Protein AF-A0A1V1P1Y7-F1 (afdb_monomer_lite)

Radius of gyration: 13.75 Å; chains: 1; bounding box: 36×24×37 Å

InterPro domains:
  IPR005492 Leucine-rich glioma-inactivated , EPTP repeat [PF03736] (9-56)
  IPR009039 EAR [PS50912] (9-57)

pLDDT: mean 85.74, std 15.62, range [40.97, 98.44]

Sequence (78 aa):
MIYKWNGNQFIEFQKLQTNNATDWEYYNIDGEIYLIIANFRDNTSYSINSNIYKWDGNSLIFIRIFKQMLDMVVKSLL

Secondary structure (DSSP, 8-state):
-EEEE-SSSEEEEEPPP-SSEEEEEEEEETTEEEEEEEE---SS-S--EEEEEEE-SSSEEEEEEEE-THHHHTTTT-

Organism: NCBI:txid890399

Foldseek 3Di:
DDWDDPPPDTDDQDDDDAACWPDWDWDADPNKIKIKTFHQDHPPDRFDWIWMFTDPPRDTHTDDTDGGPVVVVVPPPD

Structure (mmCIF, N/CA/C/O backbone):
data_AF-A0A1V1P1Y7-F1
#
_entry.id   AF-A0A1V1P1Y7-F1
#
loop_
_atom_site.group_PDB
_atom_site.id
_atom_site.type_symbol
_atom_site.label_atom_id
_atom_site.label_alt_id
_atom_site.label_comp_id
_atom_site.label_asym_id
_atom_site.label_entity_id
_atom_site.label_seq_id
_atom_site.pdbx_PDB_ins_code
_atom_site.Cartn_x
_atom_site.Cartn_y
_atom_site.Cartn_z
_atom_site.occupancy
_atom_site.B_iso_or_equiv
_atom_site.auth_seq_id
_atom_site.auth_comp_id
_atom_site.auth_asym_id
_atom_site.auth_atom_id
_atom_site.pdbx_PDB_model_num
ATOM 1 N N . MET A 1 1 ? 5.575 4.627 3.469 1.00 94.38 1 MET A N 1
ATOM 2 C CA . MET A 1 1 ? 5.009 4.407 4.820 1.00 94.38 1 MET A CA 1
ATOM 3 C C . MET A 1 1 ? 3.500 4.474 4.696 1.00 94.38 1 MET A C 1
ATOM 5 O O . MET A 1 1 ? 3.033 5.387 4.031 1.00 94.38 1 MET A O 1
ATOM 9 N N . ILE A 1 2 ? 2.765 3.544 5.304 1.00 95.81 2 ILE A N 1
ATOM 10 C CA . ILE A 1 2 ? 1.307 3.617 5.434 1.00 95.81 2 ILE A CA 1
ATOM 11 C C . ILE A 1 2 ? 0.967 4.183 6.807 1.00 95.81 2 ILE A C 1
ATOM 13 O O . ILE A 1 2 ? 1.511 3.735 7.820 1.00 95.81 2 ILE A O 1
ATOM 17 N N . TYR A 1 3 ? 0.037 5.130 6.825 1.00 96.88 3 TYR A N 1
ATOM 18 C CA . TYR A 1 3 ? -0.536 5.692 8.038 1.00 96.88 3 TYR A CA 1
ATOM 19 C C . TYR A 1 3 ? -2.005 5.293 8.154 1.00 96.88 3 TYR A C 1
ATOM 21 O O . TYR A 1 3 ? -2.696 5.158 7.145 1.00 96.88 3 TYR A O 1
ATOM 29 N N . LYS A 1 4 ? -2.491 5.130 9.386 1.00 96.38 4 LYS A N 1
ATOM 30 C CA . LYS A 1 4 ? -3.900 4.850 9.679 1.00 96.38 4 LYS A CA 1
ATOM 31 C C . LYS A 1 4 ? -4.483 5.982 10.516 1.00 96.38 4 LYS A C 1
ATOM 33 O O . LYS A 1 4 ? -3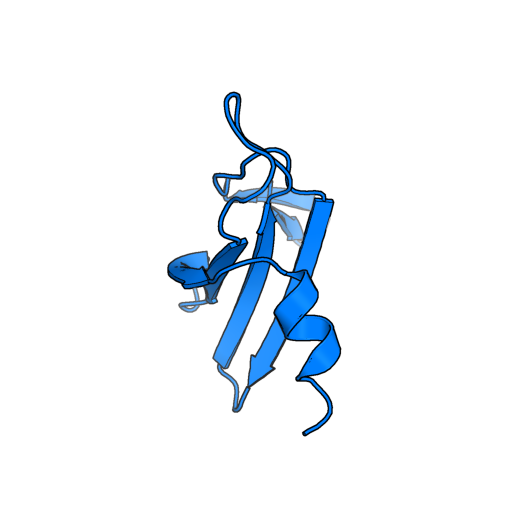.863 6.427 11.479 1.00 96.38 4 LYS A O 1
ATOM 38 N N . TRP A 1 5 ? -5.672 6.448 10.147 1.00 97.62 5 TRP A N 1
ATOM 39 C CA . TRP A 1 5 ? -6.424 7.406 10.952 1.00 97.62 5 TRP A CA 1
ATOM 40 C C . TRP A 1 5 ? -6.989 6.711 12.191 1.00 97.62 5 TRP A C 1
ATOM 42 O O . TRP A 1 5 ? -7.671 5.693 12.070 1.00 97.62 5 TRP A O 1
ATOM 52 N N . ASN A 1 6 ? -6.719 7.253 13.377 1.00 97.19 6 ASN A N 1
ATOM 53 C CA . ASN A 1 6 ? -7.220 6.697 14.639 1.00 97.19 6 ASN A CA 1
ATOM 54 C C . ASN A 1 6 ? -8.441 7.443 15.211 1.00 97.19 6 ASN A C 1
ATOM 56 O O . ASN A 1 6 ? -8.825 7.185 16.347 1.00 97.19 6 ASN A O 1
ATOM 60 N N . GLY A 1 7 ? -9.019 8.385 14.459 1.00 98.25 7 GLY A N 1
ATOM 61 C CA . GLY A 1 7 ? -10.086 9.273 14.936 1.00 98.25 7 GLY A CA 1
ATOM 62 C C . GLY A 1 7 ? -9.624 10.698 15.260 1.00 98.25 7 GLY A C 1
ATOM 63 O O . GLY A 1 7 ? -10.458 11.594 15.277 1.00 98.25 7 GLY A O 1
ATOM 64 N N . ASN A 1 8 ? -8.320 10.919 15.470 1.00 98.25 8 ASN A N 1
ATOM 65 C CA . ASN A 1 8 ? -7.757 12.231 15.820 1.00 98.25 8 ASN A CA 1
ATOM 66 C C . ASN A 1 8 ? -6.505 12.605 15.013 1.00 98.25 8 ASN A C 1
ATOM 68 O O . ASN A 1 8 ? -6.296 13.772 14.695 1.00 98.25 8 ASN A O 1
ATOM 72 N N . GLN A 1 9 ? -5.653 11.629 14.697 1.00 98.31 9 GLN A N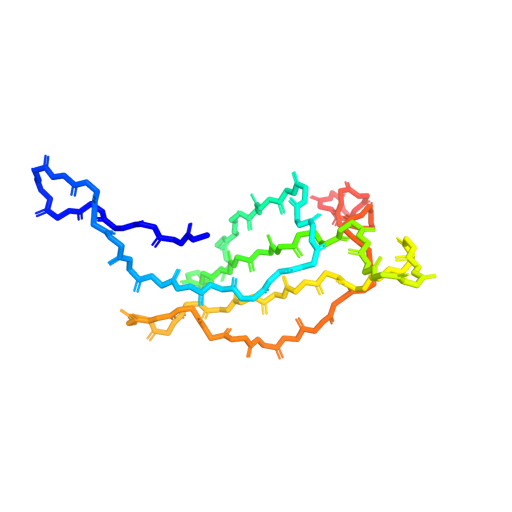 1
ATOM 73 C CA . GLN A 1 9 ? -4.449 11.845 13.900 1.00 98.31 9 GLN A CA 1
ATOM 74 C C . GLN A 1 9 ? -4.105 10.620 13.053 1.00 98.31 9 GLN A C 1
ATOM 76 O O . GLN A 1 9 ? -4.559 9.499 13.305 1.00 98.31 9 GLN A O 1
ATOM 81 N N . PHE A 1 10 ? -3.261 10.841 12.050 1.00 98.44 10 PHE A N 1
ATOM 82 C CA . PHE A 1 10 ? -2.607 9.764 11.327 1.00 98.44 10 PHE A CA 1
ATOM 83 C C . PHE A 1 10 ? -1.450 9.222 12.160 1.00 98.44 10 PHE A C 1
ATOM 85 O O . PHE A 1 10 ? -0.536 9.960 12.520 1.00 98.44 10 PHE A O 1
ATOM 92 N N . ILE A 1 11 ? -1.491 7.927 12.456 1.00 98.19 11 ILE A N 1
ATOM 93 C CA . ILE A 1 11 ? -0.407 7.216 13.136 1.00 98.19 11 ILE A CA 1
ATOM 94 C C . ILE A 1 11 ? 0.288 6.280 12.155 1.00 98.19 11 ILE A C 1
ATOM 96 O O . ILE A 1 11 ? -0.350 5.758 11.236 1.00 98.19 11 ILE A O 1
ATOM 100 N N . GLU A 1 12 ? 1.596 6.085 12.328 1.00 97.88 12 GLU A N 1
ATOM 101 C CA . GLU A 1 12 ? 2.331 5.083 11.557 1.00 97.88 12 GLU A CA 1
ATOM 102 C C . GLU A 1 12 ? 1.668 3.723 11.746 1.00 97.88 12 GLU A C 1
ATOM 104 O O . GLU A 1 12 ? 1.391 3.300 12.868 1.00 97.88 12 GLU A O 1
ATOM 109 N N . PHE A 1 13 ? 1.392 3.056 10.634 1.00 97.56 13 PHE A N 1
ATOM 110 C CA . PHE A 1 13 ? 0.692 1.784 10.644 1.00 97.56 13 PHE A CA 1
ATOM 111 C C . PHE A 1 13 ? 1.575 0.669 10.099 1.00 97.56 13 PHE A C 1
ATOM 113 O O . PHE A 1 13 ? 1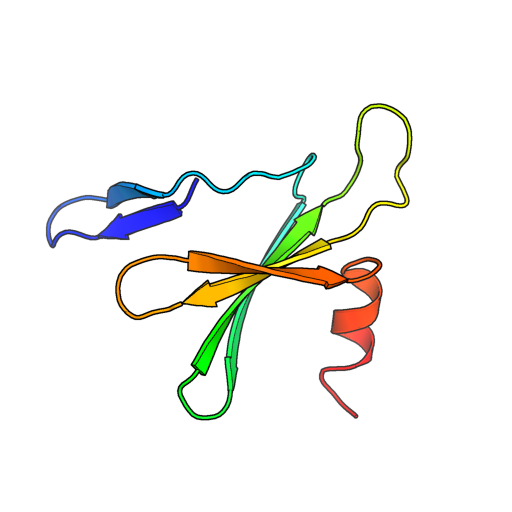.761 -0.350 10.758 1.00 97.56 13 PHE A O 1
ATOM 120 N N . GLN A 1 14 ? 2.163 0.866 8.917 1.00 97.56 14 GLN A N 1
ATOM 121 C CA . GLN A 1 14 ? 2.987 -0.168 8.303 1.00 97.56 14 GLN A CA 1
ATOM 122 C C . GLN A 1 14 ? 4.063 0.418 7.391 1.00 97.56 14 GLN A C 1
ATOM 124 O O . GLN A 1 14 ? 3.799 1.247 6.517 1.00 97.56 14 GLN A O 1
ATOM 129 N N . LYS A 1 15 ? 5.295 -0.071 7.543 1.00 96.06 15 LYS A N 1
ATOM 130 C CA . LYS A 1 15 ? 6.383 0.182 6.593 1.00 96.06 15 LYS A CA 1
ATOM 131 C C . LYS A 1 15 ? 6.334 -0.884 5.505 1.00 96.06 15 LYS A C 1
ATOM 133 O O . LYS A 1 15 ? 6.463 -2.067 5.799 1.00 96.06 15 LYS A O 1
ATOM 138 N N . LEU A 1 16 ? 6.162 -0.455 4.259 1.00 94.56 16 LEU A N 1
ATOM 139 C CA . LEU A 1 16 ? 6.299 -1.315 3.086 1.00 94.56 16 LEU A CA 1
ATOM 140 C C . LEU A 1 16 ? 7.631 -1.013 2.414 1.00 94.56 16 LEU A C 1
ATOM 142 O O . LEU A 1 16 ? 8.014 0.153 2.291 1.00 94.56 16 LEU A O 1
ATOM 146 N N . GLN A 1 17 ? 8.341 -2.065 2.018 1.00 90.38 17 GLN A N 1
ATOM 147 C CA . GLN A 1 17 ? 9.598 -1.929 1.300 1.00 90.38 17 GLN A CA 1
ATOM 148 C C . GLN A 1 17 ? 9.323 -1.504 -0.143 1.00 90.38 17 GLN A C 1
ATOM 150 O O . GLN A 1 17 ? 8.505 -2.110 -0.831 1.00 90.38 17 GLN A O 1
ATOM 155 N N . THR A 1 18 ? 10.031 -0.474 -0.598 1.00 91.38 18 THR A N 1
ATOM 156 C CA . THR A 1 18 ? 9.895 0.091 -1.944 1.00 91.38 18 THR A CA 1
ATOM 157 C C . THR A 1 18 ? 11.258 0.461 -2.507 1.00 91.38 18 THR A C 1
ATOM 159 O O . THR A 1 18 ? 12.141 0.845 -1.741 1.00 91.38 18 THR A O 1
ATOM 162 N N . ASN A 1 19 ? 11.401 0.450 -3.830 1.00 91.25 19 ASN A N 1
ATOM 163 C CA . ASN A 1 19 ? 12.606 0.890 -4.533 1.00 91.25 19 ASN A CA 1
ATOM 164 C C . ASN A 1 19 ? 12.291 2.156 -5.336 1.00 91.25 19 ASN A C 1
ATOM 166 O O . ASN A 1 19 ? 11.816 2.082 -6.469 1.00 91.25 19 ASN A O 1
ATOM 170 N N . ASN A 1 20 ? 12.520 3.322 -4.718 1.00 88.94 20 ASN A N 1
ATOM 171 C CA . ASN A 1 20 ? 12.176 4.634 -5.282 1.00 88.94 20 ASN A CA 1
ATOM 172 C C . ASN A 1 20 ? 10.738 4.656 -5.830 1.00 88.94 20 ASN A C 1
ATOM 174 O O . ASN A 1 20 ? 10.534 4.972 -6.997 1.00 88.94 20 ASN A O 1
ATOM 178 N N . ALA A 1 21 ? 9.752 4.234 -5.031 1.00 88.88 21 ALA A N 1
ATOM 179 C CA . ALA A 1 21 ? 8.385 4.156 -5.532 1.00 88.88 21 ALA A CA 1
ATOM 180 C C . ALA A 1 21 ? 7.882 5.525 -5.997 1.00 88.88 21 ALA A C 1
ATOM 182 O O . ALA A 1 21 ? 7.997 6.506 -5.262 1.00 88.88 21 ALA A O 1
ATOM 183 N N . THR A 1 22 ? 7.336 5.574 -7.208 1.00 88.25 22 THR A N 1
ATOM 184 C CA . THR A 1 22 ? 6.809 6.802 -7.815 1.00 88.25 22 THR A CA 1
ATOM 185 C C . THR A 1 22 ? 5.306 6.917 -7.683 1.00 88.25 22 THR A C 1
ATOM 187 O O . THR A 1 22 ? 4.797 8.030 -7.727 1.00 88.25 22 THR A O 1
ATOM 190 N N . ASP A 1 23 ? 4.609 5.791 -7.526 1.00 87.50 23 ASP A N 1
ATOM 191 C CA . ASP A 1 23 ? 3.154 5.780 -7.455 1.00 87.50 23 ASP A CA 1
ATOM 192 C C . ASP A 1 23 ? 2.616 4.574 -6.674 1.00 87.50 23 ASP A C 1
ATOM 194 O O . ASP A 1 23 ? 3.294 3.547 -6.528 1.00 87.50 23 ASP A O 1
ATOM 198 N N . TRP A 1 24 ? 1.423 4.751 -6.116 1.00 90.50 24 TRP A N 1
ATOM 199 C CA . TRP A 1 24 ? 0.743 3.829 -5.216 1.00 90.50 24 TRP A CA 1
ATOM 200 C C . TRP A 1 24 ? -0.741 3.813 -5.574 1.00 90.50 24 TRP A C 1
ATOM 202 O O . TRP A 1 24 ? -1.411 4.829 -5.428 1.00 90.50 24 TRP A O 1
ATOM 212 N N . GLU A 1 25 ? -1.266 2.655 -5.968 1.00 89.75 25 GLU A N 1
ATOM 213 C CA . GLU A 1 25 ? -2.648 2.533 -6.430 1.00 89.75 25 GLU A CA 1
ATOM 214 C C . GLU A 1 25 ? -3.465 1.535 -5.612 1.00 89.75 25 GLU A C 1
ATOM 216 O O . GLU A 1 25 ? -3.025 0.412 -5.342 1.00 89.75 25 GLU A O 1
ATOM 221 N N . TYR A 1 26 ? -4.673 1.948 -5.232 1.00 90.38 26 TYR A N 1
ATOM 222 C CA . TYR A 1 26 ? -5.623 1.144 -4.463 1.00 90.38 26 TYR A CA 1
ATOM 223 C C . TYR A 1 26 ? -6.652 0.494 -5.384 1.00 90.38 26 TYR A C 1
ATOM 225 O O . TYR A 1 26 ? -7.262 1.163 -6.213 1.00 90.38 26 TYR A O 1
ATOM 233 N N . TYR A 1 27 ? -6.917 -0.793 -5.164 1.00 89.25 27 TYR A N 1
ATOM 234 C CA . TYR A 1 27 ? -7.977 -1.517 -5.860 1.00 89.25 27 TYR A CA 1
ATOM 235 C C . TYR A 1 27 ? -8.823 -2.337 -4.893 1.00 89.25 27 TYR A C 1
ATOM 237 O O . TYR A 1 27 ? -8.320 -2.919 -3.931 1.00 89.25 27 TYR A O 1
ATOM 245 N N . ASN A 1 28 ? -10.115 -2.422 -5.202 1.00 92.44 28 ASN A N 1
ATOM 246 C CA . ASN A 1 28 ? -11.051 -3.350 -4.587 1.00 92.44 28 ASN A CA 1
ATOM 247 C C . ASN A 1 28 ? -11.660 -4.212 -5.695 1.00 92.44 28 ASN A C 1
ATOM 249 O O . ASN A 1 28 ? -12.258 -3.674 -6.626 1.00 92.44 28 ASN A O 1
ATOM 253 N N . ILE A 1 29 ? -11.465 -5.525 -5.612 1.00 89.00 29 ILE A N 1
ATOM 254 C CA . ILE A 1 29 ? -11.993 -6.496 -6.573 1.00 89.00 29 ILE A CA 1
ATOM 255 C C . ILE A 1 29 ? -12.777 -7.517 -5.763 1.00 89.00 29 ILE A C 1
ATOM 257 O O . ILE A 1 29 ? -12.191 -8.242 -4.964 1.00 89.00 29 ILE A O 1
ATOM 261 N N . ASP A 1 30 ? -14.096 -7.542 -5.935 1.00 93.62 30 ASP A N 1
ATOM 262 C CA . ASP A 1 30 ? -14.997 -8.467 -5.238 1.00 93.62 30 ASP A CA 1
ATOM 263 C C . ASP A 1 30 ? -14.837 -8.462 -3.703 1.00 93.62 30 ASP A C 1
ATOM 265 O O . ASP A 1 30 ? -14.922 -9.493 -3.041 1.00 93.62 30 ASP A O 1
ATOM 269 N N . GLY A 1 31 ? -14.590 -7.284 -3.115 1.00 93.81 31 GLY A N 1
ATOM 270 C CA . GLY A 1 31 ? -14.391 -7.112 -1.672 1.00 93.81 31 GLY A CA 1
ATOM 271 C C . GLY A 1 31 ? -12.955 -7.357 -1.200 1.00 93.81 31 GLY A C 1
ATOM 272 O O . GLY A 1 31 ? -12.624 -7.035 -0.059 1.00 93.81 31 GLY A O 1
ATOM 273 N N . GLU A 1 32 ? -12.085 -7.857 -2.075 1.00 94.44 32 GLU A N 1
ATOM 274 C CA . GLU A 1 32 ? -10.670 -8.051 -1.797 1.00 94.44 32 GLU A CA 1
ATOM 275 C C . GLU A 1 32 ? -9.890 -6.771 -2.089 1.00 94.44 32 GLU A C 1
ATOM 277 O O . GLU A 1 32 ? -9.961 -6.203 -3.182 1.00 94.44 32 GLU A O 1
ATOM 282 N N . ILE A 1 33 ? -9.124 -6.316 -1.100 1.00 95.50 33 ILE A N 1
ATOM 283 C CA . ILE A 1 33 ? -8.394 -5.051 -1.168 1.00 95.50 33 ILE A CA 1
ATOM 284 C C . ILE A 1 33 ? -6.938 -5.300 -1.547 1.00 95.50 33 ILE A C 1
ATOM 286 O O . ILE A 1 33 ? -6.235 -6.081 -0.897 1.00 95.50 33 ILE A O 1
ATOM 290 N N . TYR A 1 34 ? -6.470 -4.553 -2.543 1.00 93.00 34 TYR A N 1
ATOM 291 C CA . TYR A 1 34 ? -5.101 -4.581 -3.032 1.00 93.00 34 TYR A CA 1
ATOM 292 C C . TYR A 1 34 ? -4.484 -3.187 -3.043 1.00 93.00 34 TYR A C 1
ATOM 294 O O . TYR A 1 34 ? -5.151 -2.183 -3.290 1.00 93.00 34 TYR A O 1
ATOM 302 N N . LEU A 1 35 ? -3.177 -3.152 -2.809 1.00 93.00 35 LEU A N 1
ATOM 303 C CA . LEU A 1 35 ? -2.342 -1.976 -2.981 1.00 93.00 35 LEU A CA 1
ATOM 304 C C . LEU A 1 35 ? -1.186 -2.336 -3.910 1.00 93.00 35 LEU A C 1
ATOM 306 O O . LEU A 1 35 ? -0.399 -3.238 -3.613 1.00 93.00 35 LEU A O 1
ATOM 310 N N . ILE A 1 36 ? -1.080 -1.627 -5.025 1.00 90.75 36 ILE A N 1
ATOM 311 C CA . ILE A 1 36 ? 0.006 -1.777 -5.985 1.00 90.75 36 ILE A CA 1
ATOM 312 C C . ILE A 1 36 ? 0.995 -0.639 -5.780 1.00 90.75 36 ILE A C 1
ATOM 314 O O . ILE A 1 36 ? 0.609 0.519 -5.692 1.00 90.75 36 ILE A O 1
ATOM 318 N N . ILE A 1 37 ? 2.279 -0.976 -5.705 1.00 91.06 37 ILE A N 1
ATOM 319 C CA . ILE A 1 37 ? 3.368 -0.017 -5.550 1.00 91.06 37 ILE A CA 1
ATOM 320 C C . ILE A 1 37 ? 4.267 -0.095 -6.766 1.00 91.06 37 ILE A C 1
ATOM 322 O O . ILE A 1 37 ? 4.873 -1.134 -7.051 1.00 91.06 37 ILE A O 1
ATOM 326 N N . ALA A 1 38 ? 4.404 1.034 -7.438 1.00 88.81 38 ALA A N 1
ATOM 327 C CA . ALA A 1 38 ? 5.243 1.157 -8.599 1.00 88.81 38 ALA A CA 1
ATOM 328 C C . ALA A 1 38 ? 6.641 1.611 -8.239 1.00 88.81 38 ALA A C 1
ATOM 330 O O . ALA A 1 38 ? 6.872 2.772 -7.907 1.00 88.81 38 ALA A O 1
ATOM 331 N N . ASN A 1 39 ? 7.581 0.681 -8.332 1.00 89.56 39 ASN A N 1
ATOM 332 C CA . ASN A 1 39 ? 8.979 0.980 -8.098 1.00 89.56 39 ASN A CA 1
ATOM 333 C C . ASN A 1 39 ? 9.635 1.503 -9.376 1.00 89.56 39 ASN A C 1
ATOM 335 O O . ASN A 1 39 ? 9.448 0.933 -10.451 1.00 89.56 39 ASN A O 1
ATOM 339 N N . PHE A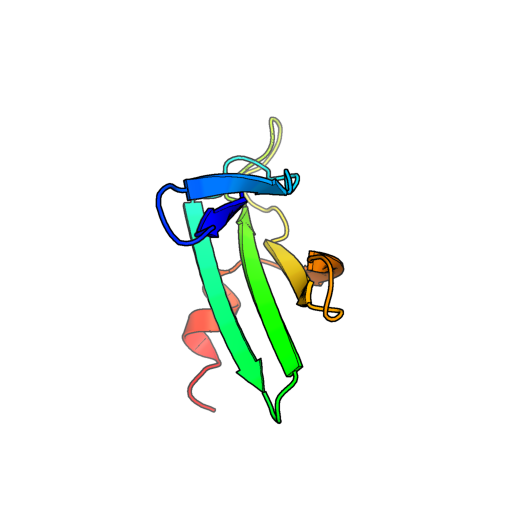 1 40 ? 10.427 2.563 -9.244 1.00 83.69 40 PHE A N 1
ATOM 340 C CA . PHE A 1 40 ? 11.049 3.234 -10.383 1.00 83.69 40 PHE A CA 1
ATOM 341 C C . PHE A 1 40 ? 12.431 2.691 -10.720 1.00 83.69 40 PHE A C 1
ATOM 343 O O . PHE A 1 40 ? 12.736 2.437 -11.881 1.00 83.69 40 PHE A O 1
ATOM 350 N N . ARG A 1 41 ? 13.292 2.542 -9.710 1.00 85.69 41 ARG A N 1
ATOM 351 C CA . ARG A 1 41 ? 14.653 2.033 -9.891 1.00 85.69 41 ARG A CA 1
ATOM 352 C C . ARG A 1 41 ? 15.244 1.505 -8.598 1.00 85.69 41 ARG A C 1
ATOM 354 O O . ARG A 1 41 ? 14.911 1.979 -7.506 1.00 85.69 41 ARG A O 1
ATOM 361 N N . ASP A 1 42 ? 16.181 0.584 -8.749 1.00 86.56 42 ASP A N 1
ATOM 362 C CA . ASP A 1 42 ? 17.156 0.270 -7.714 1.00 86.56 42 ASP A CA 1
ATOM 363 C C . ASP A 1 42 ? 18.500 0.950 -8.032 1.00 86.56 42 ASP A C 1
ATOM 365 O O . ASP A 1 42 ? 18.580 1.858 -8.863 1.00 86.56 42 ASP A O 1
ATOM 369 N N . ASN A 1 43 ? 19.562 0.543 -7.341 1.00 88.50 43 ASN A N 1
ATOM 370 C CA . ASN A 1 43 ? 20.892 1.127 -7.518 1.00 88.50 43 ASN A CA 1
ATOM 371 C C . ASN A 1 43 ? 21.576 0.707 -8.836 1.00 88.50 43 ASN A C 1
ATOM 373 O O . ASN A 1 43 ? 22.674 1.174 -9.122 1.00 88.50 43 ASN A O 1
ATOM 377 N N . THR A 1 44 ? 20.961 -0.184 -9.616 1.00 89.25 44 THR A N 1
ATOM 378 C CA . THR A 1 44 ? 21.552 -0.839 -10.790 1.00 89.25 44 THR A CA 1
ATOM 379 C C . THR A 1 44 ? 20.719 -0.683 -12.064 1.00 89.25 44 THR A C 1
ATOM 381 O O . THR A 1 44 ? 21.286 -0.685 -13.155 1.00 89.25 44 THR A O 1
ATOM 384 N N . SER A 1 45 ? 19.393 -0.534 -11.963 1.00 86.50 45 SER A N 1
ATOM 385 C CA . SER A 1 45 ? 18.482 -0.548 -13.110 1.00 86.50 45 SER A CA 1
ATOM 386 C C . SER A 1 45 ? 17.194 0.243 -12.865 1.00 86.50 45 SER A C 1
ATOM 388 O O . SER A 1 45 ? 16.677 0.301 -11.750 1.00 86.50 45 SER A O 1
ATOM 390 N N . TYR A 1 46 ? 16.638 0.793 -13.950 1.00 81.56 46 TYR A N 1
ATOM 391 C CA . TYR A 1 46 ? 15.291 1.384 -14.013 1.00 81.56 46 TYR A CA 1
ATOM 392 C C . TYR A 1 46 ? 14.213 0.372 -14.429 1.00 81.56 46 TYR A C 1
ATOM 394 O O . TYR A 1 46 ? 13.021 0.647 -14.366 1.00 81.56 46 TYR A O 1
ATOM 402 N N . SER A 1 47 ? 14.615 -0.814 -14.888 1.00 82.31 47 SER A N 1
ATOM 403 C CA . SER A 1 47 ? 13.687 -1.871 -15.286 1.00 82.31 47 SER A CA 1
ATOM 404 C C . SER A 1 47 ? 13.475 -2.823 -14.117 1.00 82.31 47 SER A C 1
ATOM 406 O O . SER A 1 47 ? 13.990 -3.942 -14.109 1.00 82.31 47 SER A O 1
ATOM 408 N N . ILE A 1 48 ? 12.758 -2.347 -13.100 1.00 84.81 48 ILE A N 1
ATOM 409 C CA . ILE A 1 48 ? 12.461 -3.131 -11.901 1.00 84.81 48 ILE A CA 1
ATOM 410 C C . ILE A 1 48 ? 10.972 -3.449 -11.788 1.00 84.81 48 ILE A C 1
ATOM 412 O O . ILE A 1 48 ? 10.110 -2.816 -12.401 1.00 84.81 48 ILE A O 1
ATOM 416 N N . ASN A 1 49 ? 10.673 -4.481 -11.006 1.00 86.31 49 ASN A N 1
ATOM 417 C CA . ASN A 1 49 ? 9.304 -4.918 -10.792 1.00 86.31 49 ASN A CA 1
ATOM 418 C C . ASN A 1 49 ? 8.575 -4.020 -9.784 1.00 86.31 49 ASN A C 1
ATOM 420 O O . ASN A 1 49 ? 9.159 -3.486 -8.838 1.00 86.31 49 ASN A O 1
ATOM 424 N N . SER A 1 50 ? 7.270 -3.895 -9.988 1.00 86.50 50 SER A N 1
ATOM 425 C CA . SER A 1 50 ? 6.311 -3.333 -9.039 1.00 86.50 50 SER A CA 1
ATOM 426 C C . SER A 1 50 ? 5.847 -4.411 -8.058 1.00 86.50 50 SER A C 1
ATOM 428 O O . SER A 1 50 ? 5.963 -5.606 -8.340 1.00 86.50 50 SER A O 1
ATOM 430 N N . ASN A 1 51 ? 5.312 -3.997 -6.913 1.00 90.88 51 ASN A N 1
ATOM 431 C CA . ASN A 1 51 ? 4.872 -4.899 -5.852 1.00 90.88 51 ASN A CA 1
ATOM 432 C C . ASN A 1 51 ? 3.354 -4.829 -5.699 1.00 90.88 51 ASN A C 1
ATOM 434 O O . ASN A 1 51 ? 2.782 -3.745 -5.751 1.00 90.88 51 ASN A O 1
ATOM 438 N N . ILE A 1 52 ? 2.713 -5.968 -5.452 1.00 91.19 52 ILE A N 1
ATOM 439 C CA . ILE A 1 52 ? 1.294 -6.045 -5.102 1.00 91.19 52 ILE A CA 1
ATOM 440 C C . ILE A 1 52 ? 1.178 -6.564 -3.675 1.00 91.19 52 ILE A C 1
ATOM 442 O O . ILE A 1 52 ? 1.725 -7.620 -3.336 1.00 91.19 52 ILE A O 1
ATOM 446 N N . TYR A 1 53 ? 0.427 -5.833 -2.865 1.00 94.94 53 TYR A N 1
ATOM 447 C CA . TYR A 1 53 ? 0.042 -6.206 -1.516 1.00 94.94 53 TYR A CA 1
ATOM 448 C C . TYR A 1 53 ? -1.462 -6.459 -1.461 1.00 94.94 53 TYR A C 1
ATOM 450 O O . TYR A 1 53 ? -2.226 -5.774 -2.138 1.00 94.94 53 TYR A O 1
ATOM 458 N N . LYS A 1 54 ? -1.885 -7.422 -0.644 1.00 95.62 54 LYS A N 1
ATOM 459 C CA . LYS A 1 54 ? -3.291 -7.704 -0.341 1.00 95.62 54 LYS A CA 1
ATOM 460 C C . LYS A 1 54 ? -3.554 -7.427 1.133 1.00 95.62 54 LYS A C 1
ATOM 462 O O . LYS A 1 54 ? -2.729 -7.761 1.979 1.00 95.62 54 LYS A O 1
ATOM 467 N N . TRP A 1 55 ? -4.689 -6.821 1.439 1.00 97.25 55 TRP A N 1
ATOM 468 C CA . TRP A 1 55 ? -5.145 -6.627 2.812 1.00 97.25 55 TRP A CA 1
ATOM 469 C C . TRP A 1 55 ? -5.735 -7.921 3.381 1.00 97.25 55 TRP A C 1
ATOM 471 O O . TRP A 1 55 ? -6.580 -8.540 2.738 1.00 97.25 55 TRP A O 1
ATOM 481 N N . ASP A 1 56 ? -5.328 -8.313 4.588 1.00 96.94 56 ASP A N 1
ATOM 482 C CA . ASP A 1 56 ? -5.844 -9.509 5.279 1.00 96.94 56 ASP A CA 1
ATOM 483 C C . ASP A 1 56 ? -6.845 -9.197 6.410 1.00 96.94 56 ASP A C 1
ATOM 485 O O . ASP A 1 56 ? -7.236 -10.085 7.164 1.00 96.94 56 ASP A O 1
ATOM 489 N N . GLY A 1 57 ? -7.254 -7.932 6.551 1.00 95.25 57 GLY A N 1
ATOM 490 C CA . GLY A 1 57 ? -8.062 -7.458 7.681 1.00 95.25 57 GLY A CA 1
ATOM 491 C C . GLY A 1 57 ? -7.249 -6.754 8.769 1.00 95.25 57 GLY A C 1
ATOM 492 O O . GLY A 1 57 ? -7.804 -5.920 9.485 1.00 95.25 57 GLY A O 1
ATOM 493 N N . ASN A 1 58 ? -5.941 -7.016 8.843 1.00 96.12 58 ASN A N 1
ATOM 494 C CA . ASN A 1 58 ? -5.042 -6.492 9.870 1.00 96.12 58 ASN A CA 1
ATOM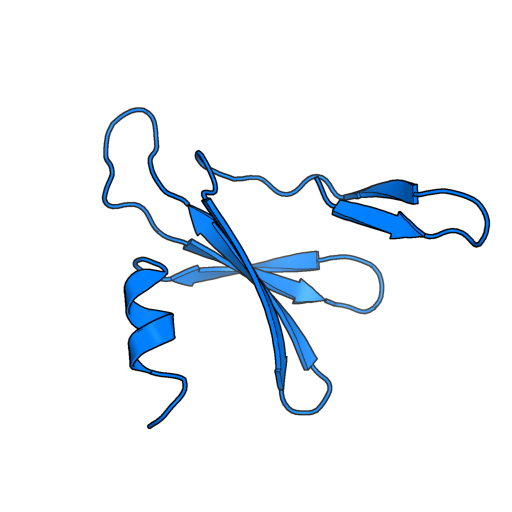 495 C C . ASN A 1 58 ? -3.797 -5.798 9.313 1.00 96.12 58 ASN A C 1
ATOM 497 O O . ASN A 1 58 ? -3.301 -4.880 9.961 1.00 96.12 58 ASN A O 1
ATOM 501 N N . SER A 1 59 ? -3.276 -6.224 8.163 1.00 96.88 59 SER A N 1
ATOM 502 C CA . SER A 1 59 ? -2.056 -5.713 7.536 1.00 96.88 59 SER A CA 1
ATOM 503 C C . SER A 1 59 ? -2.055 -5.909 6.013 1.00 96.88 59 SER A C 1
ATOM 505 O O . SER A 1 59 ? -2.840 -6.675 5.453 1.00 96.88 59 SER A O 1
ATOM 507 N N . LEU A 1 60 ? -1.176 -5.186 5.315 1.00 97.38 60 LEU A N 1
ATOM 508 C CA . LEU A 1 60 ? -0.904 -5.399 3.894 1.00 97.38 60 LEU A CA 1
ATOM 509 C C . LEU A 1 60 ? 0.167 -6.481 3.740 1.00 97.38 60 LEU A C 1
ATOM 511 O O . LEU A 1 60 ? 1.332 -6.273 4.087 1.00 97.38 60 LEU A O 1
ATOM 515 N N . ILE A 1 61 ? -0.221 -7.626 3.191 1.00 96.94 61 ILE A N 1
ATOM 516 C CA . ILE A 1 61 ? 0.644 -8.779 2.955 1.00 96.94 61 ILE A CA 1
ATOM 517 C C . ILE A 1 61 ? 1.178 -8.727 1.529 1.00 96.94 61 ILE A C 1
ATOM 519 O O . ILE A 1 61 ? 0.412 -8.573 0.579 1.00 96.94 61 ILE A O 1
ATOM 523 N N . PHE A 1 62 ? 2.495 -8.853 1.365 1.00 94.31 62 PHE A N 1
ATOM 524 C CA . PHE A 1 62 ? 3.100 -8.959 0.039 1.00 94.31 62 PHE A CA 1
ATOM 525 C C . PHE A 1 62 ? 2.614 -10.236 -0.649 1.00 94.31 62 PHE A C 1
ATOM 527 O O . PHE A 1 62 ? 2.754 -11.325 -0.097 1.00 94.31 62 PHE A O 1
ATOM 534 N N . ILE A 1 63 ? 2.073 -10.104 -1.859 1.00 92.44 63 ILE A N 1
ATOM 535 C CA . ILE A 1 63 ? 1.571 -11.245 -2.627 1.00 92.44 63 ILE A CA 1
ATOM 536 C C . ILE A 1 63 ? 2.526 -11.604 -3.754 1.00 92.44 63 ILE A C 1
ATOM 538 O O . ILE A 1 63 ? 2.913 -12.762 -3.890 1.00 92.44 63 ILE A O 1
ATOM 542 N N . ARG A 1 64 ? 2.883 -10.631 -4.599 1.00 87.31 64 ARG A N 1
ATOM 543 C CA . ARG A 1 64 ? 3.719 -10.887 -5.776 1.00 87.31 64 ARG A CA 1
ATOM 544 C C . ARG A 1 64 ? 4.341 -9.626 -6.351 1.00 87.31 64 ARG A C 1
ATOM 546 O O . ARG A 1 64 ? 3.887 -8.510 -6.103 1.00 87.31 64 ARG A O 1
ATOM 553 N N . ILE A 1 65 ? 5.349 -9.849 -7.184 1.00 85.50 65 ILE A N 1
ATOM 554 C CA . ILE A 1 65 ? 5.897 -8.853 -8.101 1.00 85.50 65 ILE A CA 1
ATOM 555 C C . ILE A 1 65 ? 5.148 -8.867 -9.439 1.00 85.50 65 ILE A C 1
ATOM 557 O O . ILE A 1 65 ? 4.642 -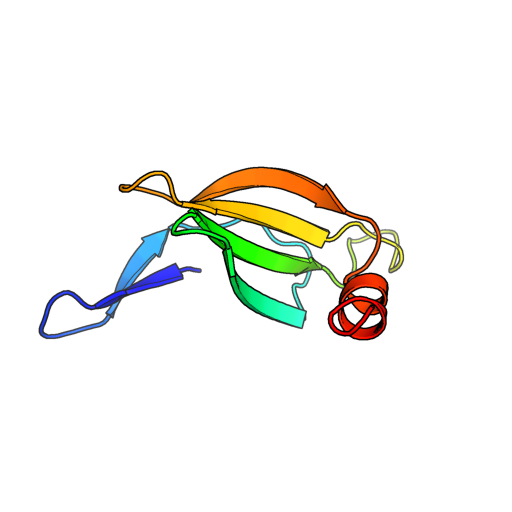9.905 -9.866 1.00 85.50 65 ILE A O 1
ATOM 561 N N . PHE A 1 66 ? 5.121 -7.727 -10.121 1.00 77.56 66 PHE A N 1
ATOM 562 C CA . PHE A 1 66 ? 4.667 -7.601 -11.506 1.00 77.56 66 PHE A CA 1
ATOM 563 C C . PHE A 1 66 ? 5.639 -6.715 -12.292 1.00 77.56 66 PHE A C 1
ATOM 565 O O . PHE A 1 66 ? 6.229 -5.792 -11.727 1.00 77.56 66 PHE A O 1
ATOM 572 N N . LYS A 1 67 ? 5.845 -6.989 -13.582 1.00 67.62 67 LYS A N 1
ATOM 573 C CA . LYS A 1 67 ? 6.774 -6.204 -14.402 1.00 67.62 67 LYS A CA 1
ATOM 574 C C . LYS A 1 67 ? 6.148 -4.847 -14.726 1.00 67.62 67 LYS A C 1
ATOM 576 O O . LYS A 1 67 ? 5.121 -4.837 -15.375 1.00 67.62 67 LYS A O 1
ATOM 581 N N . GLN A 1 68 ? 6.792 -3.767 -14.266 1.00 57.53 68 GLN A N 1
ATOM 582 C CA . GLN A 1 68 ? 6.486 -2.341 -14.498 1.00 57.53 68 GLN A CA 1
ATOM 583 C C . GLN A 1 68 ? 5.007 -1.903 -14.389 1.00 57.53 68 GLN A C 1
ATOM 585 O O . GLN A 1 68 ? 4.123 -2.360 -15.098 1.00 57.53 68 GLN A O 1
ATOM 590 N N . MET A 1 69 ? 4.747 -0.882 -13.571 1.00 57.69 69 MET A N 1
ATOM 591 C CA . MET A 1 69 ? 3.423 -0.253 -13.438 1.00 57.69 69 MET A CA 1
ATOM 592 C C . MET A 1 69 ? 2.827 0.253 -14.765 1.00 57.69 69 MET A C 1
ATOM 594 O O . MET A 1 69 ? 1.604 0.281 -14.899 1.00 57.69 69 MET A O 1
ATOM 598 N N . LEU A 1 70 ? 3.661 0.624 -15.746 1.00 50.44 70 LEU A N 1
ATOM 599 C CA . LEU A 1 70 ? 3.199 1.138 -17.042 1.00 50.44 70 LEU A CA 1
ATOM 600 C C . LEU A 1 70 ? 2.272 0.146 -17.775 1.00 50.44 70 LEU A C 1
ATOM 602 O O . LEU A 1 70 ? 1.378 0.564 -18.505 1.00 50.44 70 LEU A O 1
ATOM 606 N N . ASP A 1 71 ? 2.420 -1.155 -17.514 1.00 52.62 71 ASP A N 1
ATOM 607 C CA . ASP A 1 71 ? 1.587 -2.206 -18.106 1.00 52.62 71 ASP A CA 1
ATOM 608 C C . ASP A 1 71 ? 0.183 -2.306 -17.469 1.00 52.62 71 ASP A C 1
ATOM 610 O O . ASP A 1 71 ? -0.707 -2.936 -18.044 1.00 52.62 71 ASP A O 1
ATOM 614 N N . MET A 1 72 ? -0.052 -1.681 -16.308 1.00 51.91 72 MET A N 1
ATOM 615 C CA . MET A 1 72 ? -1.345 -1.728 -15.612 1.00 51.91 72 MET A CA 1
ATOM 616 C C . MET A 1 72 ? -2.305 -0.621 -16.084 1.00 51.91 72 MET A C 1
ATOM 618 O O . MET A 1 72 ? -3.498 -0.878 -16.218 1.00 51.91 72 MET A O 1
ATOM 622 N N . VAL A 1 73 ? -1.793 0.567 -16.448 1.00 49.53 73 VAL A N 1
ATOM 623 C CA . VAL A 1 73 ? -2.611 1.666 -17.016 1.00 49.53 73 VAL A CA 1
ATOM 624 C C . VAL A 1 73 ? -3.134 1.318 -18.417 1.00 49.53 73 VAL A C 1
ATOM 626 O O . VAL A 1 73 ? -4.196 1.781 -18.816 1.00 49.53 73 VAL A O 1
ATOM 629 N N . VAL A 1 74 ? -2.442 0.443 -19.155 1.00 46.16 74 VAL A N 1
ATOM 630 C CA . VAL A 1 74 ? -2.878 0.007 -20.497 1.00 46.16 74 VAL A CA 1
ATOM 631 C C . VAL A 1 74 ? -3.890 -1.153 -20.441 1.00 46.16 74 VAL A C 1
ATOM 633 O O . VAL A 1 74 ? -4.505 -1.475 -21.454 1.00 46.16 74 VAL A O 1
ATOM 636 N N . LYS A 1 75 ? -4.126 -1.774 -19.274 1.00 47.81 75 LYS A N 1
ATOM 637 C CA . LYS A 1 75 ? -5.025 -2.939 -19.138 1.00 47.81 75 LYS A CA 1
ATOM 638 C C . LYS A 1 75 ? -6.144 -2.795 -18.108 1.00 47.81 75 LYS A C 1
ATOM 640 O O . LYS A 1 75 ? -6.868 -3.755 -17.883 1.00 47.81 75 LYS A O 1
ATOM 645 N N . SER A 1 76 ? -6.360 -1.615 -17.533 1.00 51.28 76 SER A N 1
ATOM 646 C CA . SER A 1 76 ? -7.561 -1.354 -16.723 1.00 51.28 76 SER A CA 1
ATOM 647 C C . SER A 1 76 ? -8.826 -1.072 -17.562 1.00 51.28 76 SER A C 1
ATOM 649 O O . SER A 1 76 ? -9.857 -0.722 -16.994 1.00 51.28 76 SER A O 1
ATOM 651 N N . LEU A 1 77 ? -8.775 -1.251 -18.895 1.00 40.97 77 LEU A N 1
ATOM 652 C CA . LEU A 1 77 ? -9.899 -1.039 -19.826 1.00 40.97 77 LEU A CA 1
ATOM 653 C C . LEU A 1 77 ? -10.093 -2.131 -20.909 1.00 40.97 77 LEU A C 1
ATOM 655 O O . LEU A 1 77 ? -10.800 -1.875 -21.883 1.00 40.97 77 LEU A O 1
ATOM 659 N N . LEU A 1 78 ? -9.532 -3.342 -20.762 1.00 41.22 78 LEU A N 1
ATOM 660 C CA . LEU A 1 78 ? -9.881 -4.502 -21.609 1.00 41.22 78 LEU A CA 1
ATOM 661 C C . LEU A 1 78 ? -10.042 -5.785 -20.793 1.00 41.22 78 LEU A C 1
ATOM 663 O O . LEU A 1 78 ? -9.093 -6.116 -20.048 1.00 41.22 78 LEU A O 1
#